Protein AF-A0A7Y9T3B4-F1 (afdb_monomer_lite)

Foldseek 3Di:
DDVVVVVVVVVVVVVVVVVVPDDDPPPDPPPPPDDDDDDDDDDDDDFDDPVVLVDDDDQDDDDPVCVPVSVVSNVVVVVVNVVSVVVVVVRVPDDDDD

pLDDT: mean 83.43, std 12.82, range [57.66, 97.25]

Radius of gyration: 45.31 Å; chains: 1; bounding box: 66×35×125 Å

Secondary structure (DSSP, 8-state):
--HHHHHHHHHHHHHHHHHTT-------------PPPPPP-PPP-PPPPPGGGS---PPP---GGGHHHHHHHHHHHHHHHHHHHHHHHHHHTS----

Sequence (98 aa):
MPSILRLLTVAALAAVLAACGQTKPDAGPAQCAVTPEPVVVERRVYVTIPAALTRTEAVPEGPIAQCFDVAAQRRAVIERLNGRAEQVRAIQGTEVKP

Structure (mmCIF, N/CA/C/O backbone):
data_AF-A0A7Y9T3B4-F1
#
_entry.id   AF-A0A7Y9T3B4-F1
#
loop_
_atom_site.group_PDB
_atom_site.id
_atom_site.type_symbol
_atom_site.label_atom_id
_atom_site.label_alt_id
_atom_site.label_comp_id
_atom_site.label_asym_id
_atom_site.label_entity_id
_atom_site.label_seq_id
_atom_site.pdbx_PDB_ins_code
_atom_site.Cartn_x
_atom_site.Cartn_y
_atom_site.Cartn_z
_atom_site.occupancy
_atom_site.B_iso_or_equiv
_atom_site.auth_seq_id
_atom_site.auth_comp_id
_atom_site.auth_asym_id
_atom_site.auth_atom_id
_atom_site.pdbx_PDB_model_num
ATOM 1 N N . MET A 1 1 ? -45.864 20.153 101.422 1.00 57.88 1 MET A N 1
ATOM 2 C CA . MET A 1 1 ? -44.559 19.700 100.887 1.00 57.88 1 MET A CA 1
ATOM 3 C C . MET A 1 1 ? -43.621 20.899 100.846 1.00 57.88 1 MET A C 1
ATOM 5 O O . MET A 1 1 ? -44.035 21.915 100.295 1.00 57.88 1 MET A O 1
ATOM 9 N N . PRO A 1 2 ? -42.441 20.837 101.486 1.00 69.75 2 PRO A N 1
ATOM 10 C CA . PRO A 1 2 ? -41.575 22.002 101.676 1.00 69.75 2 PRO A CA 1
ATOM 11 C C . PRO A 1 2 ? -41.080 22.541 100.326 1.00 69.75 2 PRO A C 1
ATOM 13 O O . PRO A 1 2 ? -40.772 21.763 99.424 1.00 69.75 2 PRO A O 1
ATOM 16 N N . SER A 1 3 ? -41.027 23.868 100.175 1.00 72.94 3 SER A N 1
ATOM 17 C CA . SER A 1 3 ? -40.695 24.568 98.917 1.00 72.94 3 SER A CA 1
ATOM 18 C C . SER A 1 3 ? -39.349 24.145 98.313 1.00 72.94 3 SER A C 1
ATOM 20 O O . SER A 1 3 ? -39.194 24.138 97.095 1.00 72.94 3 SER A O 1
ATOM 22 N N . ILE A 1 4 ? -38.415 23.709 99.159 1.00 77.38 4 ILE A N 1
ATOM 23 C CA . ILE A 1 4 ? -37.095 23.191 98.781 1.00 77.38 4 ILE A CA 1
ATOM 24 C C . ILE A 1 4 ? -37.216 21.941 97.898 1.00 77.38 4 ILE A C 1
ATOM 26 O O . ILE A 1 4 ? -36.501 21.809 96.909 1.00 77.38 4 ILE A O 1
ATOM 30 N N . LEU A 1 5 ? -38.175 21.057 98.194 1.00 78.94 5 LEU A N 1
ATOM 31 C CA . LEU A 1 5 ? -38.393 19.840 97.411 1.00 78.94 5 LEU A CA 1
ATOM 32 C C . LEU A 1 5 ? -38.897 20.166 95.995 1.00 78.94 5 LEU A C 1
ATOM 34 O O . LEU A 1 5 ? -38.555 19.470 95.048 1.00 78.94 5 LEU A O 1
ATOM 38 N N . ARG A 1 6 ? -39.669 21.253 95.840 1.00 79.25 6 ARG A N 1
ATOM 39 C CA . ARG A 1 6 ? -40.153 21.731 94.533 1.00 79.25 6 ARG A CA 1
ATOM 40 C C . ARG A 1 6 ? -39.050 22.386 93.702 1.00 79.25 6 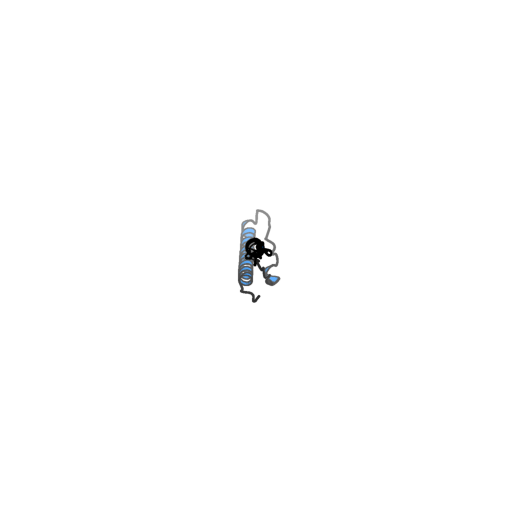ARG A C 1
ATOM 42 O O . ARG A 1 6 ? -39.032 22.233 92.489 1.00 79.25 6 ARG A O 1
ATOM 49 N N . LEU A 1 7 ? -38.127 23.103 94.339 1.00 81.38 7 LEU A N 1
ATOM 50 C CA . LEU A 1 7 ? -36.974 23.690 93.650 1.00 81.38 7 LEU A CA 1
ATOM 51 C C . LEU A 1 7 ? -36.031 22.610 93.111 1.00 81.38 7 LEU A C 1
ATOM 53 O O . LEU A 1 7 ? -35.583 22.700 91.970 1.00 81.38 7 LEU A O 1
ATOM 57 N N . LEU A 1 8 ? -35.795 21.557 93.895 1.00 82.88 8 LEU A N 1
ATOM 58 C CA . LEU A 1 8 ? -34.962 20.431 93.475 1.00 82.88 8 LEU A CA 1
ATOM 59 C C . LEU A 1 8 ? -35.577 19.650 92.311 1.00 82.88 8 LEU A C 1
ATOM 61 O O . LEU A 1 8 ? -34.856 19.268 91.392 1.00 82.88 8 LEU A O 1
ATOM 65 N N . THR A 1 9 ? -36.898 19.451 92.298 1.00 83.75 9 THR A N 1
ATOM 66 C CA . THR A 1 9 ? -37.553 18.761 91.179 1.00 83.75 9 THR A CA 1
ATOM 67 C C . THR A 1 9 ? -37.517 19.580 89.894 1.00 83.75 9 THR A C 1
ATOM 69 O O . THR A 1 9 ? -37.270 19.009 88.836 1.00 83.75 9 THR A O 1
ATOM 72 N N . VAL A 1 10 ? -37.688 20.903 89.964 1.00 85.06 10 VAL A N 1
ATOM 73 C CA . VAL A 1 10 ? -37.579 21.783 88.786 1.00 85.06 10 VAL A CA 1
ATOM 74 C C . VAL A 1 10 ? -36.147 21.813 88.244 1.00 85.06 10 VAL A C 1
ATOM 76 O O . VAL A 1 10 ? -35.954 21.706 87.034 1.00 85.06 10 VAL A O 1
ATOM 79 N N . ALA A 1 11 ? -35.142 21.891 89.121 1.00 83.00 11 ALA A N 1
ATOM 80 C CA . ALA A 1 11 ? -33.736 21.855 88.718 1.00 83.00 11 ALA A CA 1
ATOM 81 C C . ALA A 1 11 ? -33.355 20.516 88.063 1.00 83.00 11 ALA A C 1
ATOM 83 O O . ALA A 1 11 ? -32.688 20.501 87.029 1.00 83.00 11 ALA A O 1
ATOM 84 N N . ALA A 1 12 ? -33.832 19.397 88.618 1.00 81.94 12 ALA A N 1
ATOM 85 C CA . ALA A 1 12 ? -33.631 18.076 88.031 1.00 81.94 12 ALA A CA 1
ATOM 86 C C . ALA A 1 12 ? -34.304 17.955 86.654 1.00 81.94 12 ALA A C 1
ATOM 88 O O . ALA A 1 12 ? -33.693 17.446 85.717 1.00 81.94 12 ALA A O 1
ATOM 89 N N . LEU A 1 13 ? -35.526 18.477 86.502 1.00 80.69 13 LEU A N 1
ATOM 90 C CA . LEU A 1 13 ? -36.234 18.464 85.220 1.00 80.69 13 LEU A CA 1
ATOM 91 C C . LEU A 1 13 ? -35.486 19.273 84.150 1.00 80.69 13 LEU A C 1
ATOM 93 O O . LEU A 1 13 ? -35.323 18.809 83.024 1.00 80.69 13 LEU A O 1
ATOM 97 N N . ALA A 1 14 ? -34.997 20.463 84.511 1.00 77.81 14 ALA A N 1
ATOM 98 C CA . ALA A 1 14 ? -34.246 21.331 83.609 1.00 77.81 14 ALA A CA 1
ATOM 99 C C . ALA A 1 14 ? -32.920 20.695 83.160 1.00 77.81 14 ALA A C 1
ATOM 101 O O . ALA A 1 14 ? -32.555 20.798 81.990 1.00 77.81 14 ALA A O 1
ATOM 102 N N . ALA A 1 15 ? -32.230 19.987 84.060 1.00 75.75 15 ALA A N 1
ATOM 103 C CA . ALA A 1 15 ? -31.003 19.264 83.733 1.00 75.75 15 ALA A CA 1
ATOM 104 C C . ALA A 1 15 ? -31.252 18.106 82.751 1.00 75.75 15 ALA A C 1
ATOM 106 O O . ALA A 1 15 ? -30.485 17.926 81.806 1.00 75.75 15 ALA A O 1
ATOM 107 N N . VAL A 1 16 ? -32.347 17.358 82.930 1.00 72.56 16 VAL A N 1
ATOM 108 C CA . VAL A 1 16 ? -32.734 16.274 82.011 1.00 72.56 16 VAL A CA 1
ATOM 109 C C . VAL A 1 16 ? -33.081 16.831 80.627 1.00 72.56 16 VAL A C 1
ATOM 111 O O . VAL A 1 16 ? -32.629 16.297 79.618 1.00 72.56 16 VAL A O 1
ATOM 114 N N . LEU A 1 17 ? -33.811 17.947 80.566 1.00 69.25 17 LEU A N 1
ATOM 115 C CA . LEU A 1 17 ? -34.170 18.604 79.305 1.00 69.25 17 LEU A CA 1
ATOM 116 C C . LEU A 1 17 ? -32.947 19.161 78.559 1.00 69.25 17 LEU A C 1
ATOM 118 O O . LEU A 1 17 ? -32.875 19.041 77.337 1.00 69.25 17 LEU A O 1
ATOM 122 N N . ALA A 1 18 ? -31.963 19.717 79.272 1.00 67.50 18 ALA A N 1
ATOM 123 C CA . ALA A 1 18 ? -30.720 20.205 78.671 1.00 67.50 18 ALA A CA 1
ATOM 124 C C . ALA A 1 18 ? -29.837 19.065 78.124 1.00 67.50 18 ALA A C 1
ATOM 126 O O . ALA A 1 18 ? -29.166 19.237 77.106 1.00 67.50 18 ALA A O 1
ATOM 127 N N . ALA A 1 19 ? -29.869 17.889 78.760 1.00 61.53 19 ALA A N 1
ATOM 128 C CA . ALA A 1 19 ? -29.119 16.712 78.322 1.00 61.53 19 ALA A CA 1
ATOM 129 C C . ALA A 1 19 ? -29.723 16.028 77.078 1.00 61.53 19 ALA A C 1
ATOM 131 O O . ALA A 1 19 ? -28.999 15.384 76.323 1.00 61.53 19 ALA A O 1
ATOM 132 N N . CYS A 1 20 ? -31.023 16.197 76.816 1.00 63.03 20 CYS A N 1
ATOM 133 C CA . CYS A 1 20 ? -31.692 15.605 75.651 1.00 63.03 20 CYS A CA 1
ATOM 134 C C . CYS A 1 20 ? -31.456 16.357 74.324 1.00 63.03 20 CYS A C 1
ATOM 136 O O . CYS A 1 20 ? -31.878 15.868 73.280 1.00 63.03 20 CYS A O 1
ATOM 138 N N . GLY A 1 21 ? -30.799 17.524 74.337 1.00 57.66 21 GLY A N 1
ATOM 139 C CA . GLY A 1 21 ? -30.605 18.362 73.144 1.00 57.66 21 GLY A CA 1
ATOM 140 C C . GLY A 1 21 ? -29.265 18.201 72.414 1.00 57.66 21 GLY A C 1
ATOM 141 O O . GLY A 1 21 ? -29.105 18.755 71.330 1.00 57.66 21 GLY A O 1
ATOM 142 N N . GLN A 1 22 ? -28.291 17.475 72.975 1.00 59.62 22 GLN A N 1
ATOM 143 C CA . GLN A 1 22 ? -26.959 17.316 72.372 1.00 59.62 22 GLN A CA 1
ATOM 144 C C . GLN A 1 22 ? -26.785 15.954 71.696 1.00 59.62 22 GLN A C 1
ATOM 146 O O . GLN A 1 22 ? -25.924 15.156 72.061 1.00 59.62 22 GLN A O 1
ATOM 151 N N . THR A 1 23 ? -27.575 15.686 70.661 1.00 61.22 23 THR A N 1
ATOM 152 C CA . THR A 1 23 ? -27.211 14.648 69.692 1.00 61.22 23 THR A CA 1
ATOM 153 C C . THR A 1 23 ? -26.241 15.261 68.688 1.00 61.22 23 THR A C 1
ATOM 155 O O . THR A 1 23 ? -26.631 16.074 67.849 1.00 61.22 23 THR A O 1
ATOM 158 N N . LYS A 1 24 ? -24.958 14.900 68.798 1.00 59.31 24 LYS A N 1
ATOM 159 C CA . LYS A 1 24 ? -23.940 15.158 67.769 1.00 59.31 24 LYS A CA 1
ATOM 160 C C . LYS A 1 24 ? -24.505 14.715 66.410 1.00 59.31 24 LYS A C 1
ATOM 162 O O . LYS A 1 24 ? -25.006 13.592 66.341 1.00 59.31 24 LYS A O 1
ATOM 167 N N . PRO A 1 25 ? -24.456 15.537 65.347 1.00 58.50 25 PRO A N 1
ATOM 168 C CA . PRO A 1 25 ? -24.874 15.062 64.044 1.00 58.50 25 PRO A CA 1
ATOM 169 C C . PRO A 1 25 ? -23.858 14.008 63.614 1.00 58.50 25 PRO A C 1
ATOM 171 O O . PRO A 1 25 ? -22.670 14.300 63.453 1.00 58.50 25 PRO A O 1
ATOM 174 N N . ASP A 1 26 ? -24.325 12.771 63.500 1.00 59.28 26 ASP A N 1
ATOM 175 C CA . ASP A 1 26 ? -23.572 11.681 62.903 1.00 59.28 26 ASP A CA 1
ATOM 176 C C . ASP A 1 26 ? -23.490 11.994 61.406 1.00 59.28 26 ASP A C 1
ATOM 178 O O . ASP A 1 26 ? -24.371 11.662 60.612 1.00 59.28 26 ASP A O 1
ATOM 182 N N . ALA A 1 27 ? -22.476 12.771 61.027 1.00 59.44 27 ALA A N 1
ATOM 183 C CA . ALA A 1 27 ? -22.116 12.953 59.635 1.00 59.44 27 ALA A CA 1
ATOM 184 C C . ALA A 1 27 ? -21.553 11.610 59.158 1.00 59.44 27 ALA A C 1
ATOM 186 O O . ALA A 1 27 ? -20.348 11.366 59.222 1.00 59.44 27 ALA A O 1
ATOM 187 N N . GLY A 1 28 ? -22.453 10.713 58.744 1.00 62.53 28 GLY A N 1
ATOM 188 C CA . GLY A 1 28 ? -22.097 9.497 58.023 1.00 62.53 28 GLY A CA 1
ATOM 189 C C . GLY A 1 28 ? -21.194 9.833 56.829 1.00 62.53 28 GLY A C 1
ATOM 190 O O . GLY A 1 28 ? -21.155 10.989 56.394 1.00 62.53 28 GLY A O 1
ATOM 191 N N . PRO A 1 29 ? -20.435 8.856 56.301 1.00 61.91 29 PRO A N 1
ATOM 192 C CA . PRO A 1 29 ? -19.466 9.126 55.250 1.00 61.91 29 PRO A CA 1
ATOM 193 C C . PRO A 1 29 ? -20.183 9.802 54.084 1.00 61.91 29 PRO A C 1
ATOM 195 O O . PRO A 1 29 ? -21.125 9.243 53.521 1.00 61.91 29 PRO A O 1
ATOM 198 N N . ALA A 1 30 ? -19.761 11.028 53.763 1.00 62.97 30 ALA A N 1
ATOM 199 C CA . ALA A 1 30 ? -20.264 11.757 52.616 1.00 62.97 30 ALA A CA 1
ATOM 200 C C . ALA A 1 30 ? -20.049 10.868 51.390 1.00 62.97 30 ALA A C 1
ATOM 202 O O . ALA A 1 30 ? -18.914 10.616 50.983 1.00 62.97 30 ALA A O 1
ATOM 203 N N . GLN A 1 31 ? -21.138 10.330 50.845 1.00 63.03 31 GLN A N 1
ATOM 204 C CA . GLN A 1 31 ? -21.104 9.609 49.587 1.00 63.03 31 GLN A CA 1
ATOM 205 C C . GLN A 1 31 ? -20.774 10.648 48.517 1.00 63.03 31 GLN A C 1
ATOM 207 O O . GLN A 1 31 ? -21.653 11.351 48.023 1.00 63.03 31 GLN A O 1
ATOM 212 N N . CYS A 1 32 ? -19.484 10.816 48.225 1.00 64.81 32 CYS A N 1
ATOM 213 C CA . CYS A 1 32 ? -19.028 11.647 47.124 1.00 64.81 32 CYS A CA 1
ATOM 214 C C . CYS A 1 32 ? -19.606 11.057 45.838 1.00 64.81 32 CYS A C 1
ATOM 216 O O . CYS A 1 32 ? -19.171 9.998 45.384 1.00 64.81 32 CYS A O 1
ATOM 218 N N . ALA A 1 33 ? -20.601 11.731 45.266 1.00 68.81 33 ALA A N 1
ATOM 219 C CA . ALA A 1 33 ? -21.055 11.461 43.915 1.00 68.81 33 ALA A CA 1
ATOM 220 C C . ALA A 1 33 ? -19.895 11.799 42.967 1.00 68.81 33 ALA A C 1
ATOM 222 O O . ALA A 1 33 ? -19.666 12.959 42.633 1.00 68.81 33 ALA A O 1
ATOM 223 N N . VAL A 1 34 ? -19.101 10.792 42.606 1.00 74.56 34 VAL A N 1
ATOM 224 C CA . VAL A 1 34 ? -18.055 10.938 41.596 1.00 74.56 34 VAL A CA 1
ATOM 225 C C . VAL A 1 34 ? -18.742 10.913 40.239 1.00 74.56 34 VAL A C 1
ATOM 227 O O . VAL A 1 34 ? -19.343 9.907 39.863 1.00 74.56 34 VAL A O 1
ATOM 230 N N . THR A 1 35 ? -18.666 12.022 39.509 1.00 80.31 35 THR A N 1
ATOM 231 C CA . THR A 1 35 ? -19.119 12.074 38.119 1.00 80.31 35 THR A CA 1
ATOM 232 C C . THR A 1 35 ? -18.112 11.304 37.263 1.00 80.31 35 THR A C 1
ATOM 234 O O . THR A 1 35 ? -16.945 11.697 37.230 1.00 80.31 35 THR A O 1
ATOM 237 N N . PRO A 1 36 ? -18.507 10.206 36.596 1.00 81.94 36 PRO A N 1
ATOM 238 C CA . PRO A 1 36 ? -17.592 9.464 35.742 1.00 81.94 36 PRO A CA 1
ATOM 239 C C . PRO A 1 36 ? -17.158 10.326 34.553 1.00 81.94 36 PRO A C 1
ATOM 241 O O . PRO A 1 36 ? -17.976 11.007 33.933 1.00 81.94 36 PRO A O 1
ATOM 244 N N . GLU A 1 37 ? -15.869 10.272 34.229 1.00 87.75 37 GLU A N 1
ATOM 245 C CA . GLU A 1 37 ? -15.317 10.943 33.057 1.00 87.75 37 GLU A CA 1
ATOM 246 C C . GLU A 1 37 ? -15.484 10.037 31.824 1.00 87.75 37 GLU A C 1
ATOM 248 O O . GLU A 1 37 ? -15.047 8.881 31.847 1.00 87.75 37 GLU A O 1
ATOM 253 N N . PRO A 1 38 ? -16.141 10.506 30.750 1.00 86.31 38 PRO A N 1
ATOM 254 C CA . PRO A 1 38 ? -16.294 9.718 29.538 1.00 86.31 38 PRO A CA 1
ATOM 255 C C . PRO A 1 38 ? -14.939 9.551 28.844 1.00 86.31 38 PRO A C 1
ATOM 257 O O . PRO A 1 38 ? -14.315 10.522 28.423 1.00 86.31 38 PRO A O 1
ATOM 260 N N . VAL A 1 39 ? -14.508 8.301 28.679 1.00 89.19 39 VAL A N 1
ATOM 261 C CA . VAL A 1 39 ? -13.290 7.963 27.936 1.00 89.19 39 VAL A CA 1
ATOM 262 C C . VAL A 1 39 ? -13.666 7.569 26.514 1.00 89.19 39 VAL A C 1
ATOM 264 O O . VAL A 1 39 ? -14.442 6.638 26.297 1.00 89.19 39 VAL A O 1
ATOM 267 N N . VAL A 1 40 ? -13.096 8.266 25.532 1.00 88.19 40 VAL A N 1
ATOM 268 C CA . VAL A 1 40 ? -13.233 7.902 24.118 1.00 88.19 40 VAL A CA 1
ATOM 269 C C . VAL A 1 40 ? -12.211 6.819 23.792 1.00 88.19 40 VAL A C 1
ATOM 271 O O . VAL A 1 40 ? -11.011 7.018 23.962 1.00 88.19 40 VAL A O 1
ATOM 274 N N . VAL A 1 41 ? -12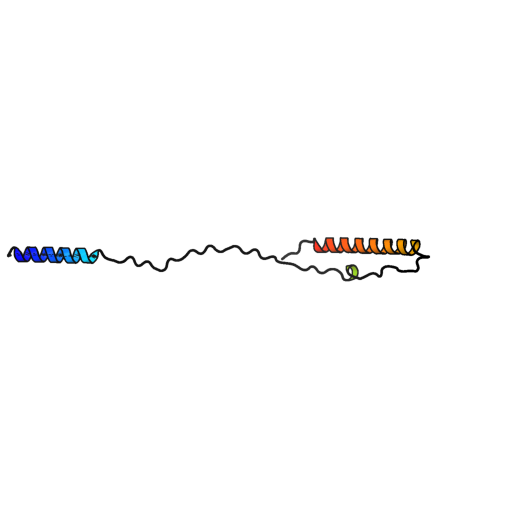.688 5.670 23.311 1.00 89.25 41 VAL A N 1
ATOM 275 C CA . VAL A 1 41 ? -11.833 4.560 22.878 1.00 89.25 41 VAL A CA 1
ATOM 276 C C . VAL A 1 41 ? -11.884 4.460 21.359 1.00 89.25 41 VAL A C 1
ATOM 278 O O . VAL A 1 41 ? -12.936 4.190 20.780 1.00 89.25 41 VAL A O 1
ATOM 281 N N . GLU A 1 42 ? -10.743 4.652 20.700 1.00 86.94 42 GLU A N 1
ATOM 282 C CA . GLU A 1 42 ? -10.621 4.400 19.265 1.00 86.94 42 GLU A CA 1
ATOM 283 C C . GLU A 1 42 ? -10.602 2.891 18.995 1.00 86.94 42 GLU A C 1
ATOM 285 O O . GLU A 1 42 ? -9.681 2.180 19.406 1.00 86.94 42 GLU A O 1
ATOM 290 N N . ARG A 1 43 ? -11.595 2.387 18.258 1.00 83.31 43 ARG A N 1
ATOM 291 C CA . ARG A 1 43 ? -11.609 1.000 17.776 1.00 83.31 43 ARG A CA 1
ATOM 292 C C . ARG A 1 43 ? -11.157 0.970 16.320 1.00 83.31 43 ARG A C 1
ATOM 294 O O . ARG A 1 43 ? -11.812 1.537 15.452 1.00 83.31 43 ARG A O 1
ATOM 301 N N . ARG A 1 44 ? -10.039 0.296 16.045 1.00 84.31 44 ARG A N 1
ATOM 302 C CA . ARG A 1 44 ? -9.535 0.073 14.680 1.00 84.31 44 ARG A CA 1
ATOM 303 C C . ARG A 1 44 ? -9.997 -1.290 14.181 1.00 84.31 44 ARG A C 1
ATOM 305 O O . ARG A 1 44 ? -9.820 -2.288 14.876 1.00 84.31 44 ARG A O 1
ATOM 312 N N . VAL A 1 45 ? -10.560 -1.331 12.977 1.00 85.88 45 VAL A N 1
ATOM 313 C CA . VAL A 1 45 ? -10.931 -2.574 12.291 1.00 85.88 45 VAL A CA 1
ATOM 314 C C . VAL A 1 45 ? -10.017 -2.737 11.087 1.00 85.88 45 VAL A C 1
ATOM 316 O O . VAL A 1 45 ? -9.962 -1.870 10.218 1.00 85.88 45 VAL A O 1
ATOM 319 N N . TYR A 1 46 ? -9.267 -3.834 11.053 1.00 87.69 46 TYR A N 1
ATOM 320 C CA . TYR A 1 46 ? -8.386 -4.146 9.933 1.00 87.69 46 TYR A CA 1
ATOM 321 C C . TYR A 1 46 ? -9.168 -4.894 8.856 1.00 87.69 46 TYR A C 1
ATOM 323 O O . TYR A 1 46 ? -9.786 -5.920 9.137 1.00 87.69 46 TYR A O 1
ATOM 331 N N . VAL A 1 47 ? -9.113 -4.395 7.622 1.00 89.50 47 VAL A N 1
ATOM 332 C CA . VAL A 1 47 ? -9.712 -5.054 6.457 1.00 89.50 47 VAL A CA 1
ATOM 333 C C . VAL A 1 47 ? -8.667 -5.858 5.696 1.00 89.50 47 VAL A C 1
ATOM 335 O O . VAL A 1 47 ? -7.509 -5.452 5.565 1.00 89.50 47 VAL A O 1
ATOM 338 N N . THR A 1 48 ? -9.070 -7.014 5.180 1.00 91.19 48 THR A N 1
ATOM 339 C CA . THR A 1 48 ? -8.197 -7.838 4.346 1.00 91.19 48 THR A CA 1
ATOM 340 C C . THR A 1 48 ? -8.062 -7.215 2.961 1.00 91.19 48 THR A C 1
ATOM 342 O O . THR A 1 48 ? -9.051 -7.021 2.258 1.00 91.19 48 THR A O 1
ATOM 345 N N . ILE A 1 49 ? -6.825 -6.945 2.544 1.00 93.00 49 ILE A N 1
ATOM 346 C CA . ILE A 1 49 ? -6.516 -6.504 1.182 1.00 93.00 49 ILE A CA 1
ATOM 347 C C . ILE A 1 49 ? -6.084 -7.718 0.349 1.00 93.00 49 ILE A C 1
ATOM 349 O O . ILE A 1 49 ? -5.209 -8.469 0.790 1.00 93.00 49 ILE A O 1
ATOM 353 N N . PRO A 1 50 ? -6.644 -7.924 -0.858 1.00 94.44 50 PRO A N 1
ATOM 354 C CA . PRO A 1 50 ? -6.201 -8.985 -1.753 1.00 94.44 50 PRO A CA 1
ATOM 355 C C . PRO A 1 50 ? -4.697 -8.906 -2.030 1.00 94.44 50 PRO A C 1
ATOM 357 O O . PRO A 1 50 ? -4.190 -7.866 -2.451 1.00 94.44 50 PRO A O 1
ATOM 360 N N . ALA A 1 51 ? -3.988 -10.028 -1.874 1.00 93.44 51 ALA A N 1
ATOM 361 C CA . ALA A 1 51 ? -2.531 -10.082 -2.031 1.00 93.44 51 ALA A CA 1
ATOM 362 C C . ALA A 1 51 ? -2.047 -9.595 -3.407 1.00 93.44 51 ALA A C 1
ATOM 364 O O . ALA A 1 51 ? -0.943 -9.080 -3.527 1.00 93.44 51 ALA A O 1
ATOM 365 N N . ALA A 1 52 ? -2.866 -9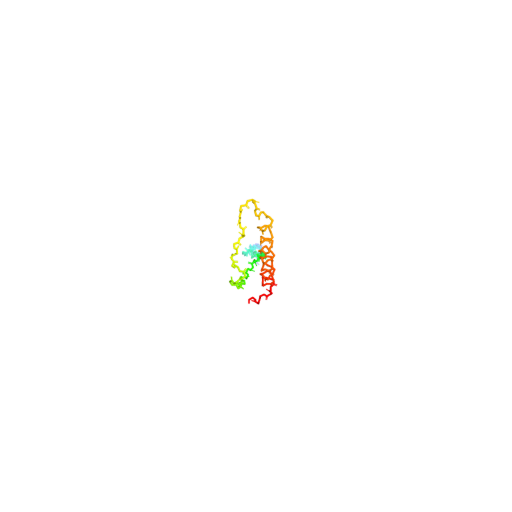.728 -4.455 1.00 92.81 52 ALA A N 1
ATOM 366 C CA . ALA A 1 52 ? -2.534 -9.232 -5.789 1.00 92.81 52 ALA A CA 1
ATOM 367 C C . ALA A 1 52 ? -2.351 -7.702 -5.837 1.00 92.81 52 ALA A C 1
ATOM 369 O O . ALA A 1 52 ? -1.546 -7.218 -6.630 1.00 92.81 52 ALA A O 1
ATOM 370 N N . LEU A 1 53 ? -3.053 -6.950 -4.980 1.00 93.50 53 LEU A N 1
ATOM 371 C CA . LEU A 1 53 ? -2.986 -5.485 -4.933 1.00 93.50 53 LEU A CA 1
ATOM 372 C C . LEU A 1 53 ? -1.767 -4.966 -4.167 1.00 93.50 53 LEU A C 1
ATOM 374 O O . LEU A 1 53 ? -1.356 -3.831 -4.381 1.00 93.50 53 LEU A O 1
ATOM 378 N N . THR A 1 54 ? -1.174 -5.796 -3.310 1.00 92.19 54 THR A N 1
ATOM 379 C CA . THR A 1 54 ? -0.000 -5.447 -2.497 1.00 92.19 54 THR A CA 1
ATOM 380 C C . THR A 1 54 ? 1.304 -6.020 -3.050 1.00 92.19 54 THR A C 1
ATOM 382 O O . THR A 1 54 ? 2.359 -5.838 -2.445 1.00 92.19 54 THR A O 1
ATOM 385 N N . ARG A 1 55 ? 1.266 -6.699 -4.206 1.00 93.50 55 ARG A N 1
ATOM 386 C CA . ARG A 1 55 ? 2.475 -7.201 -4.871 1.00 93.50 55 ARG A CA 1
ATOM 387 C C . ARG A 1 55 ? 3.358 -6.050 -5.335 1.00 93.50 55 ARG A C 1
ATOM 389 O O . ARG A 1 55 ? 2.920 -5.190 -6.103 1.00 93.50 55 ARG A O 1
ATOM 396 N N . THR A 1 56 ? 4.622 -6.108 -4.929 1.00 91.44 56 THR A N 1
ATOM 397 C CA . THR A 1 56 ? 5.674 -5.220 -5.420 1.00 91.44 56 THR A CA 1
ATOM 398 C C . THR A 1 56 ? 5.938 -5.489 -6.895 1.00 91.44 56 THR A C 1
ATOM 400 O O . THR A 1 56 ? 6.056 -6.637 -7.323 1.00 91.44 56 THR A O 1
ATOM 403 N N . GLU A 1 57 ? 6.052 -4.416 -7.667 1.00 93.00 57 GLU A N 1
ATOM 404 C CA . GLU A 1 57 ? 6.443 -4.454 -9.069 1.00 93.00 57 GLU A CA 1
ATOM 405 C C . GLU A 1 57 ? 7.793 -3.757 -9.214 1.00 93.00 57 GLU A C 1
ATOM 407 O O . GLU A 1 57 ? 8.002 -2.684 -8.647 1.00 93.00 57 GLU A O 1
ATOM 412 N N . ALA A 1 58 ? 8.724 -4.387 -9.930 1.00 93.62 58 ALA A N 1
ATOM 413 C CA . ALA A 1 58 ? 10.039 -3.809 -10.157 1.00 93.62 58 ALA A CA 1
ATOM 414 C C . ALA A 1 58 ? 9.928 -2.579 -11.066 1.00 93.62 58 ALA A C 1
ATOM 416 O O . ALA A 1 58 ? 9.220 -2.594 -12.075 1.00 93.62 58 ALA A O 1
ATOM 417 N N . VAL A 1 59 ? 10.652 -1.520 -10.712 1.00 92.62 59 VAL A N 1
ATOM 418 C CA . VAL A 1 59 ? 10.757 -0.316 -11.534 1.00 92.62 59 VAL A CA 1
ATOM 419 C C . VAL A 1 59 ? 11.880 -0.537 -12.556 1.00 92.62 59 VAL A C 1
ATOM 421 O O . VAL A 1 59 ? 12.985 -0.882 -12.151 1.00 92.62 59 VAL A O 1
ATOM 424 N N . PRO A 1 60 ? 11.628 -0.357 -13.863 1.00 93.94 60 PRO A N 1
ATOM 425 C CA . PRO A 1 60 ? 12.633 -0.528 -14.904 1.00 93.94 60 PRO A CA 1
ATOM 426 C C . PRO A 1 60 ? 13.860 0.362 -14.691 1.00 93.94 60 PRO A C 1
ATOM 428 O O . PRO A 1 60 ? 13.747 1.540 -14.331 1.00 93.94 60 PRO A O 1
ATOM 431 N N . GLU A 1 61 ? 15.035 -0.194 -14.959 1.00 93.94 61 GLU A N 1
ATOM 432 C CA . GLU A 1 61 ? 16.335 0.471 -14.862 1.00 93.94 61 GLU A CA 1
ATOM 433 C C . GLU A 1 61 ? 17.166 0.170 -16.113 1.00 93.94 61 GLU A C 1
ATOM 435 O O . GLU A 1 61 ? 16.940 -0.833 -16.789 1.00 93.94 61 GLU A O 1
ATOM 440 N N . GLY A 1 62 ? 18.118 1.046 -16.440 1.00 94.56 62 GLY A N 1
ATOM 441 C CA . GLY A 1 62 ? 18.947 0.886 -17.630 1.00 94.56 62 GLY A CA 1
ATOM 442 C C . GLY A 1 62 ? 20.009 1.977 -17.791 1.00 94.56 62 GLY A C 1
ATOM 443 O O . GLY A 1 62 ? 20.031 2.943 -17.022 1.00 94.56 62 GLY A O 1
ATOM 444 N N . PRO A 1 63 ? 20.910 1.826 -18.780 1.00 96.00 63 PRO A N 1
ATOM 445 C CA . PRO A 1 63 ? 21.962 2.796 -19.065 1.00 96.00 63 PRO A CA 1
ATOM 446 C C . PRO A 1 63 ? 21.384 4.128 -19.559 1.00 96.00 63 PRO A C 1
ATOM 448 O O . PRO A 1 63 ? 20.315 4.172 -20.166 1.00 96.00 63 PRO A O 1
ATOM 451 N N . ILE A 1 64 ? 22.135 5.221 -19.380 1.00 93.12 64 ILE A N 1
ATOM 452 C CA . ILE A 1 64 ? 21.689 6.579 -19.749 1.00 93.12 64 ILE A CA 1
ATOM 453 C C . ILE A 1 64 ? 21.310 6.717 -21.233 1.00 93.12 64 ILE A C 1
ATOM 455 O O . ILE A 1 64 ? 20.419 7.491 -21.572 1.00 93.12 64 ILE A O 1
ATOM 459 N N . ALA A 1 65 ? 21.922 5.915 -22.109 1.00 96.81 65 ALA A N 1
ATOM 460 C CA . ALA A 1 65 ? 21.593 5.865 -23.532 1.00 96.81 65 ALA A CA 1
ATOM 461 C C . ALA A 1 65 ? 20.126 5.467 -23.809 1.00 96.81 65 ALA A C 1
ATOM 463 O O . ALA A 1 65 ? 19.599 5.810 -24.860 1.00 96.81 65 ALA A O 1
ATOM 464 N N . GLN A 1 66 ? 19.460 4.782 -22.871 1.00 96.69 66 GLN A N 1
ATOM 465 C CA . GLN A 1 66 ? 18.070 4.316 -22.974 1.00 96.69 66 GLN A CA 1
ATOM 466 C C . GLN A 1 66 ? 17.101 5.153 -22.122 1.00 96.69 66 GLN A C 1
ATOM 468 O O . GLN A 1 66 ? 16.005 4.699 -21.794 1.00 96.69 66 GLN A O 1
ATOM 473 N N . CYS A 1 67 ? 17.492 6.369 -21.723 1.00 96.12 67 CYS A N 1
ATOM 474 C CA . CYS A 1 67 ? 16.740 7.187 -20.766 1.00 96.12 67 CYS A CA 1
ATOM 475 C C . CYS A 1 67 ? 15.252 7.344 -21.133 1.00 96.12 67 CYS A C 1
ATOM 477 O O . CYS A 1 67 ? 14.392 7.173 -20.270 1.00 96.12 67 CYS A O 1
ATOM 479 N N . PHE A 1 68 ? 14.937 7.611 -22.405 1.00 96.69 68 PHE A N 1
ATOM 480 C CA . PHE A 1 68 ? 13.552 7.800 -22.853 1.00 96.69 68 PHE A CA 1
ATOM 481 C C . PHE A 1 68 ? 12.714 6.520 -22.758 1.00 96.69 68 PHE A C 1
ATOM 483 O O . PHE A 1 68 ? 11.593 6.565 -22.248 1.00 96.69 68 PHE A O 1
ATOM 490 N N . ASP A 1 69 ? 13.267 5.380 -23.171 1.00 97.25 69 ASP A N 1
ATOM 491 C CA . ASP A 1 69 ? 12.572 4.093 -23.108 1.00 97.25 69 ASP A CA 1
ATOM 492 C C . ASP A 1 69 ? 12.341 3.667 -21.656 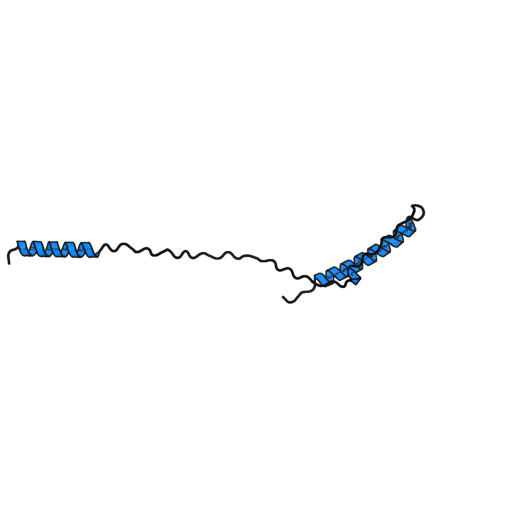1.00 97.25 69 ASP A C 1
ATOM 494 O O . ASP A 1 69 ? 11.226 3.309 -21.272 1.00 97.25 69 ASP A O 1
ATOM 498 N N . VAL A 1 70 ? 13.373 3.786 -20.812 1.00 97.25 70 VAL A N 1
ATOM 499 C CA . VAL A 1 70 ? 13.273 3.503 -19.374 1.00 97.25 70 VAL A CA 1
ATOM 500 C C . VAL A 1 70 ? 12.245 4.430 -18.719 1.00 97.25 70 VAL A C 1
ATOM 502 O O . VAL A 1 70 ? 11.423 3.965 -17.933 1.00 97.25 70 VAL A O 1
ATOM 505 N N . ALA A 1 71 ? 12.220 5.722 -19.058 1.00 96.62 71 ALA A N 1
ATOM 506 C CA . ALA A 1 71 ? 11.237 6.664 -18.524 1.00 96.62 71 ALA A CA 1
ATOM 507 C C . ALA A 1 71 ? 9.794 6.298 -18.918 1.00 96.62 71 ALA A C 1
ATOM 509 O O . ALA A 1 71 ? 8.904 6.326 -18.063 1.00 96.62 71 ALA A O 1
ATOM 510 N N . ALA A 1 72 ? 9.557 5.905 -20.173 1.00 96.75 72 ALA A N 1
ATOM 511 C CA . ALA A 1 72 ? 8.245 5.449 -20.632 1.00 96.75 72 ALA A CA 1
ATOM 512 C C . ALA A 1 72 ? 7.789 4.184 -19.885 1.00 96.75 72 ALA A C 1
ATOM 514 O O . ALA A 1 72 ? 6.659 4.117 -19.394 1.00 96.75 72 ALA A O 1
ATOM 515 N N . GLN A 1 73 ? 8.683 3.207 -19.720 1.00 96.75 73 GLN A N 1
ATOM 516 C CA . GLN A 1 73 ? 8.379 1.984 -18.976 1.00 96.75 73 GLN A CA 1
ATOM 517 C C . GLN A 1 73 ? 8.113 2.270 -17.488 1.00 96.75 73 GLN A C 1
ATOM 519 O O . GLN A 1 73 ? 7.162 1.733 -16.917 1.00 96.75 73 GLN A O 1
ATOM 524 N N . ARG A 1 74 ? 8.895 3.162 -16.862 1.00 96.44 74 ARG A N 1
ATOM 525 C CA . ARG A 1 74 ? 8.678 3.614 -15.476 1.00 96.44 74 ARG A CA 1
ATOM 526 C C . ARG A 1 74 ? 7.316 4.262 -15.297 1.00 96.44 74 ARG A C 1
ATOM 528 O O . ARG A 1 74 ? 6.616 3.943 -14.339 1.00 96.44 74 ARG A O 1
ATOM 535 N N . ARG A 1 75 ? 6.921 5.136 -16.224 1.00 96.75 75 ARG A N 1
ATOM 536 C CA . ARG A 1 75 ? 5.600 5.769 -16.198 1.00 96.75 75 ARG A CA 1
ATOM 537 C C . ARG A 1 75 ? 4.486 4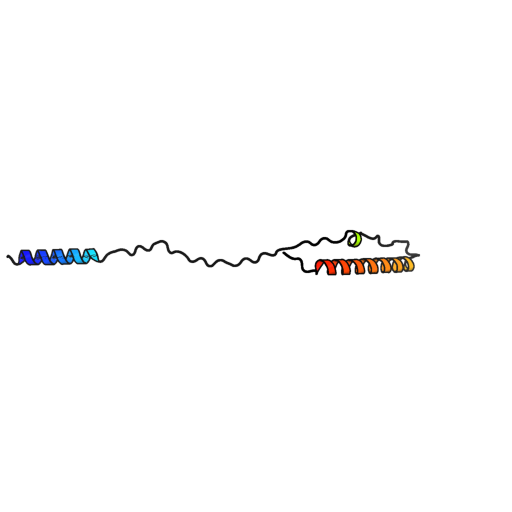.725 -16.207 1.00 96.75 75 ARG A C 1
ATOM 539 O O . ARG A 1 75 ? 3.604 4.788 -15.358 1.00 96.75 75 ARG A O 1
ATOM 546 N N . ALA A 1 76 ? 4.571 3.735 -17.094 1.00 96.31 76 ALA A N 1
ATOM 547 C CA . ALA A 1 76 ? 3.577 2.668 -17.170 1.00 96.31 76 ALA A CA 1
ATOM 548 C C . ALA A 1 76 ? 3.482 1.852 -15.864 1.00 96.31 76 ALA A C 1
ATOM 550 O O . ALA A 1 76 ? 2.386 1.472 -15.454 1.00 96.31 76 ALA A O 1
ATOM 551 N N . VAL A 1 77 ? 4.609 1.593 -15.188 1.00 96.44 77 VAL A N 1
ATOM 552 C CA . VAL A 1 77 ? 4.617 0.934 -13.866 1.00 96.44 77 VAL A CA 1
ATOM 553 C C . VAL A 1 77 ? 3.943 1.809 -12.810 1.00 96.44 77 VAL A C 1
ATOM 555 O O . VAL A 1 77 ? 3.084 1.325 -12.078 1.00 96.44 77 VAL A O 1
ATOM 558 N N . ILE A 1 78 ? 4.285 3.097 -12.749 1.00 95.50 78 ILE A N 1
ATOM 559 C CA . ILE A 1 78 ? 3.705 4.037 -11.780 1.00 95.50 78 ILE A CA 1
ATOM 560 C C . ILE A 1 78 ? 2.188 4.146 -11.964 1.00 95.50 78 ILE A C 1
ATOM 562 O O . ILE A 1 78 ? 1.452 4.082 -10.985 1.00 95.50 78 ILE A O 1
ATOM 566 N N . GLU A 1 79 ? 1.705 4.250 -13.203 1.00 96.69 79 GLU A N 1
ATOM 567 C CA . GLU A 1 79 ? 0.269 4.302 -13.500 1.00 96.69 79 GLU A CA 1
ATOM 568 C C . GLU A 1 79 ? -0.460 3.041 -13.003 1.00 96.69 79 GLU A C 1
ATOM 570 O O . GLU A 1 79 ? -1.505 3.144 -12.357 1.00 96.69 79 GLU A O 1
ATOM 575 N N . ARG A 1 80 ? 0.125 1.848 -13.193 1.00 95.25 80 ARG A N 1
ATOM 576 C CA . ARG A 1 80 ? -0.425 0.599 -12.637 1.00 95.25 80 ARG A CA 1
ATOM 577 C C . ARG A 1 80 ? -0.436 0.589 -11.110 1.00 95.25 80 ARG A C 1
ATOM 579 O O . ARG A 1 80 ? -1.431 0.17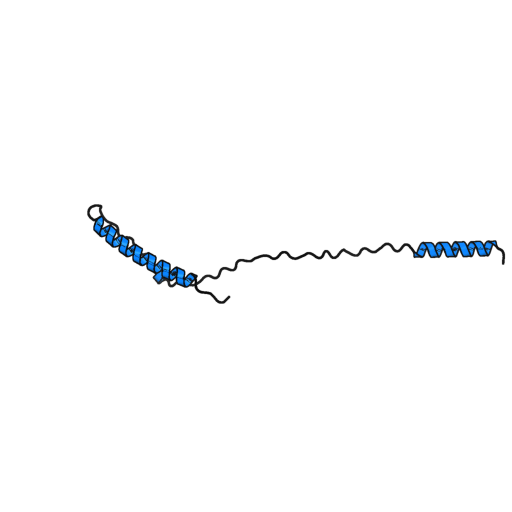4 -10.515 1.00 95.25 80 ARG A O 1
ATOM 586 N N . LEU A 1 81 ? 0.650 1.023 -10.471 1.00 95.69 81 LEU A N 1
ATOM 587 C CA . LEU A 1 81 ? 0.750 1.078 -9.009 1.00 95.69 81 LEU A CA 1
ATOM 588 C C . LEU A 1 81 ? -0.257 2.065 -8.411 1.00 95.69 81 LEU A C 1
ATOM 590 O O . LEU A 1 81 ? -0.902 1.741 -7.415 1.00 95.69 81 LEU A O 1
ATOM 594 N N . ASN A 1 82 ? -0.458 3.217 -9.052 1.00 95.81 82 ASN A N 1
ATOM 595 C CA . ASN A 1 82 ? -1.470 4.192 -8.652 1.00 95.81 82 ASN A CA 1
ATOM 596 C C . ASN A 1 82 ? -2.881 3.602 -8.753 1.00 95.81 82 ASN A C 1
ATOM 598 O O . ASN A 1 82 ? -3.643 3.689 -7.792 1.00 95.81 82 ASN A O 1
ATOM 602 N N . GLY A 1 83 ? -3.198 2.906 -9.850 1.00 95.81 83 GLY A N 1
ATOM 603 C CA . GLY A 1 83 ? -4.483 2.215 -9.994 1.00 95.81 83 GLY A CA 1
ATOM 604 C C . GLY A 1 83 ? -4.713 1.141 -8.922 1.00 95.81 83 GLY A C 1
ATOM 605 O O . GLY A 1 83 ? -5.818 1.017 -8.393 1.00 95.81 83 GLY A O 1
ATOM 606 N N . ARG A 1 84 ? -3.674 0.386 -8.533 1.00 96.00 84 ARG A N 1
ATOM 607 C CA . ARG A 1 84 ? -3.769 -0.551 -7.395 1.00 96.00 84 ARG A CA 1
ATOM 608 C C . ARG A 1 84 ? -3.990 0.188 -6.075 1.00 96.00 84 ARG A C 1
ATOM 610 O O . ARG A 1 84 ? -4.804 -0.254 -5.270 1.00 96.00 84 ARG A O 1
ATOM 617 N N . ALA A 1 85 ? -3.305 1.307 -5.850 1.00 94.31 85 ALA A N 1
ATOM 618 C CA . ALA A 1 85 ? -3.454 2.098 -4.632 1.00 94.31 85 ALA A CA 1
ATOM 619 C C . ALA A 1 85 ? -4.878 2.661 -4.476 1.00 94.31 85 ALA A C 1
ATOM 621 O O . ALA A 1 85 ? -5.424 2.640 -3.374 1.00 94.31 85 ALA A O 1
ATOM 622 N N . GLU A 1 86 ? -5.507 3.107 -5.564 1.00 95.06 86 GLU A N 1
ATOM 623 C CA . GLU A 1 86 ? -6.910 3.539 -5.561 1.00 95.06 86 GLU A CA 1
ATOM 624 C C . GLU A 1 86 ? -7.863 2.402 -5.179 1.00 95.06 86 GLU A C 1
ATOM 626 O O . GLU A 1 86 ? -8.744 2.594 -4.341 1.00 95.06 86 GLU A O 1
ATOM 631 N N . GLN A 1 87 ? -7.642 1.195 -5.705 1.00 94.19 87 GLN A N 1
ATOM 632 C CA . GLN A 1 87 ? -8.431 0.016 -5.331 1.00 94.19 87 GLN A CA 1
ATOM 633 C C . GLN A 1 87 ? -8.275 -0.329 -3.845 1.00 94.19 87 GLN A C 1
ATOM 635 O O . GLN A 1 87 ? -9.259 -0.618 -3.168 1.00 94.19 87 GLN A O 1
ATOM 640 N N . VAL A 1 88 ? -7.053 -0.251 -3.308 1.00 94.31 88 VAL A N 1
ATOM 641 C CA . VAL A 1 88 ? -6.809 -0.453 -1.871 1.00 94.31 88 VAL A CA 1
ATOM 642 C C . VAL A 1 88 ? -7.546 0.595 -1.036 1.00 94.31 88 VAL A C 1
ATOM 644 O O . VAL A 1 88 ? -8.184 0.232 -0.050 1.00 94.31 88 VAL A O 1
ATOM 647 N N . ARG A 1 89 ? -7.521 1.874 -1.438 1.00 91.75 89 ARG A N 1
ATOM 648 C CA . ARG A 1 89 ? -8.265 2.945 -0.749 1.00 91.75 89 ARG A CA 1
ATOM 649 C C . ARG A 1 89 ? -9.768 2.697 -0.761 1.00 91.75 89 ARG A C 1
ATOM 651 O O . ARG A 1 89 ? -10.413 2.900 0.262 1.00 91.75 89 ARG A O 1
ATOM 658 N N . ALA A 1 90 ? -10.313 2.225 -1.880 1.00 91.44 90 ALA A N 1
ATOM 659 C CA . ALA A 1 90 ? -11.726 1.878 -1.972 1.00 91.44 90 ALA A CA 1
ATOM 660 C C . ALA A 1 90 ? -12.106 0.773 -0.972 1.00 91.44 90 ALA A C 1
ATOM 662 O O . ALA A 1 90 ? -13.115 0.903 -0.289 1.00 91.44 90 ALA A O 1
ATOM 663 N N . ILE A 1 91 ? -11.272 -0.265 -0.821 1.00 90.44 91 ILE A N 1
ATOM 664 C CA . ILE A 1 91 ? -11.491 -1.351 0.153 1.00 90.44 91 ILE A CA 1
ATOM 665 C C . ILE A 1 91 ? -11.340 -0.848 1.597 1.00 90.44 91 ILE A C 1
ATOM 667 O O . ILE A 1 91 ? -12.114 -1.217 2.469 1.00 90.44 91 ILE A O 1
ATOM 671 N N . GLN A 1 92 ? -10.362 0.013 1.875 1.00 87.62 92 GLN A N 1
ATOM 672 C CA . GLN A 1 92 ? -10.189 0.598 3.211 1.00 87.62 92 GLN A CA 1
ATOM 673 C C . GLN A 1 92 ? -11.341 1.532 3.603 1.00 87.62 92 GLN A C 1
ATOM 675 O O . GLN A 1 92 ? -11.629 1.673 4.787 1.00 87.62 92 GLN A O 1
ATOM 680 N N . GLY A 1 93 ? -11.992 2.159 2.620 1.00 79.12 93 GLY A N 1
ATOM 681 C CA . GLY A 1 93 ? -13.138 3.041 2.821 1.00 79.12 93 GLY A CA 1
ATOM 682 C C . GLY A 1 93 ? -14.483 2.326 2.968 1.00 79.12 93 GLY A C 1
ATOM 683 O O . GLY A 1 93 ? -15.487 3.005 3.173 1.00 79.12 93 GLY A O 1
ATOM 684 N N . THR A 1 94 ? -14.548 0.993 2.851 1.00 77.75 94 THR A N 1
ATOM 685 C CA . THR A 1 94 ? -15.816 0.272 3.035 1.00 77.75 94 THR A CA 1
ATOM 686 C C . THR A 1 94 ? -16.197 0.195 4.507 1.00 77.75 94 THR A C 1
ATOM 688 O O . THR A 1 94 ? -15.382 -0.192 5.344 1.00 77.75 94 THR A O 1
ATOM 691 N N . GLU A 1 95 ? -17.454 0.514 4.812 1.00 72.06 95 GLU A N 1
ATOM 692 C CA . GLU A 1 95 ? -18.011 0.387 6.156 1.00 72.06 95 GLU A CA 1
ATOM 693 C C . GLU A 1 95 ? -18.012 -1.085 6.593 1.00 72.06 95 GLU A C 1
ATOM 695 O O . GLU A 1 95 ? -18.549 -1.960 5.908 1.00 72.06 95 GLU A O 1
ATOM 700 N N . VAL A 1 96 ? -17.386 -1.364 7.736 1.00 70.00 96 VAL A N 1
ATOM 701 C CA . VAL A 1 96 ? -17.278 -2.716 8.289 1.00 70.00 96 VAL A CA 1
ATOM 702 C C . VAL A 1 96 ? -18.243 -2.827 9.459 1.00 70.00 96 VAL A C 1
ATOM 704 O O . VAL A 1 96 ? -18.224 -1.987 10.359 1.00 70.00 96 VAL A O 1
ATOM 707 N N . LYS A 1 97 ? -19.091 -3.862 9.460 1.00 65.38 97 LYS A N 1
ATOM 708 C CA . LYS A 1 97 ? -19.973 -4.122 10.603 1.00 65.38 97 LYS A CA 1
ATOM 709 C C . LYS A 1 97 ? -19.118 -4.466 11.837 1.00 65.38 97 LYS A C 1
ATOM 711 O O . LYS A 1 97 ? -18.190 -5.266 11.693 1.00 65.38 97 LYS A O 1
ATOM 716 N N . PRO A 1 98 ? -19.395 -3.845 12.997 1.00 62.56 98 PRO A N 1
ATOM 717 C CA . PRO A 1 98 ? -18.590 -3.991 14.211 1.00 62.56 98 PRO A CA 1
ATOM 718 C C . PRO A 1 98 ? -18.694 -5.361 14.887 1.00 62.56 98 PRO A C 1
ATOM 720 O O . PRO A 1 98 ? -19.677 -6.090 14.625 1.00 62.56 98 PRO A O 1
#